Protein AF-A0A7C1J5Y3-F1 (afdb_monomer_lite)

Radius of gyration: 20.14 Å; chains: 1; bounding box: 51×18×61 Å

Sequence (104 aa):
MSIVVLILLAIALLIVLNVFWNLTIALIIPILVWAFTGWLAGRLVQGRGSGIVGDILLGLIGGFVGSIVLGIFGVNLNALPLGGLLTGVVGAAIVIWVSRAIRR

Foldseek 3Di:
DVVVVVVVVVVVVVVVVVVVVVVVCVPPLLLVLLLVLLQVLQCVQVVDRPPSVNSNVLSVQLLVQLCVVCVVVVNPLVVPSNSSNVSSNNSSNVVSVVVVVVVD

pLDDT: mean 74.03, std 10.16, range [49.88, 93.5]

Structure (mmCIF, N/CA/C/O backbone):
data_AF-A0A7C1J5Y3-F1
#
_entry.id   AF-A0A7C1J5Y3-F1
#
loop_
_atom_site.group_PDB
_atom_site.id
_atom_site.type_symbol
_atom_site.label_atom_id
_atom_site.label_alt_id
_atom_site.label_comp_id
_atom_site.label_asym_id
_atom_site.label_entity_id
_atom_site.label_seq_id
_atom_site.pdbx_PDB_ins_code
_atom_site.Cartn_x
_atom_site.Cartn_y
_atom_site.Cartn_z
_atom_site.occupancy
_atom_site.B_iso_or_equiv
_atom_site.auth_seq_id
_atom_site.auth_comp_id
_atom_site.auth_asym_id
_atom_site.auth_atom_id
_atom_site.pdbx_PDB_model_num
ATOM 1 N N . MET A 1 1 ? 28.431 -1.695 -42.487 1.00 68.50 1 MET A N 1
ATOM 2 C CA . MET A 1 1 ? 27.519 -2.662 -41.828 1.00 68.50 1 MET A CA 1
ATOM 3 C C . MET A 1 1 ? 27.766 -2.740 -40.321 1.00 68.50 1 MET A C 1
ATOM 5 O O . MET A 1 1 ? 26.802 -2.747 -39.574 1.00 68.50 1 MET A O 1
ATOM 9 N N . SER A 1 2 ? 29.017 -2.686 -39.853 1.00 87.25 2 SER A N 1
ATOM 10 C CA . SER A 1 2 ? 29.357 -2.835 -38.426 1.00 87.25 2 SER A CA 1
ATOM 11 C C . SER A 1 2 ? 28.879 -1.692 -37.513 1.00 87.25 2 SER A C 1
ATOM 13 O O . SER A 1 2 ? 28.423 -1.952 -36.406 1.00 87.25 2 SER A O 1
ATOM 15 N N . ILE A 1 3 ? 28.918 -0.434 -37.973 1.00 91.19 3 ILE A N 1
ATOM 16 C CA . ILE A 1 3 ? 28.531 0.738 -37.156 1.00 91.19 3 ILE A CA 1
ATOM 17 C C . ILE A 1 3 ? 27.033 0.741 -36.819 1.00 91.19 3 ILE A C 1
ATOM 19 O O . ILE A 1 3 ? 26.660 0.978 -35.676 1.00 91.19 3 ILE A O 1
ATOM 23 N N . VAL A 1 4 ? 26.171 0.424 -37.789 1.00 91.94 4 VAL A N 1
ATOM 24 C CA . VAL A 1 4 ? 24.712 0.371 -37.576 1.00 91.94 4 VAL A CA 1
ATOM 25 C C . VAL A 1 4 ? 24.344 -0.744 -36.592 1.00 91.94 4 VAL A C 1
ATOM 27 O O . VAL A 1 4 ? 23.517 -0.534 -35.710 1.00 91.94 4 VAL A O 1
ATOM 30 N N . VAL A 1 5 ? 25.005 -1.904 -36.692 1.00 91.38 5 VAL A N 1
ATOM 31 C CA . VAL A 1 5 ? 24.808 -3.026 -35.758 1.00 91.38 5 VAL A CA 1
ATOM 32 C C . VAL A 1 5 ? 25.243 -2.646 -34.342 1.00 91.38 5 VAL A C 1
ATOM 34 O O . VAL A 1 5 ? 24.514 -2.928 -33.398 1.00 91.38 5 VAL A O 1
ATOM 37 N N . LEU A 1 6 ? 26.377 -1.954 -34.188 1.00 88.19 6 LEU A N 1
ATOM 38 C CA . LEU A 1 6 ? 26.849 -1.466 -32.887 1.00 88.19 6 LEU A CA 1
ATOM 39 C C . LEU A 1 6 ? 25.878 -0.467 -32.246 1.00 88.19 6 LEU A C 1
ATOM 41 O O . LEU A 1 6 ? 25.607 -0.568 -31.052 1.00 88.19 6 LEU A O 1
ATOM 45 N N . ILE A 1 7 ? 25.322 0.462 -33.030 1.00 91.94 7 ILE A N 1
ATOM 46 C CA . ILE A 1 7 ? 24.341 1.441 -32.538 1.00 91.94 7 ILE A CA 1
ATOM 47 C C . ILE A 1 7 ? 23.053 0.739 -32.093 1.00 91.94 7 ILE A C 1
ATOM 49 O O . ILE A 1 7 ? 22.543 1.027 -31.013 1.00 91.94 7 ILE A O 1
ATOM 53 N N . LEU A 1 8 ? 22.550 -0.217 -32.880 1.00 89.31 8 LEU A N 1
ATOM 54 C CA . LEU A 1 8 ? 21.370 -1.005 -32.510 1.00 89.31 8 LEU A CA 1
ATOM 55 C C . LEU A 1 8 ? 21.598 -1.810 -31.225 1.00 89.31 8 LEU A C 1
ATOM 57 O O . LEU A 1 8 ? 20.726 -1.829 -30.358 1.00 89.31 8 LEU A O 1
ATOM 61 N N . LEU A 1 9 ? 22.779 -2.416 -31.069 1.00 90.88 9 LEU A N 1
ATOM 62 C CA . LEU A 1 9 ? 23.159 -3.137 -29.851 1.00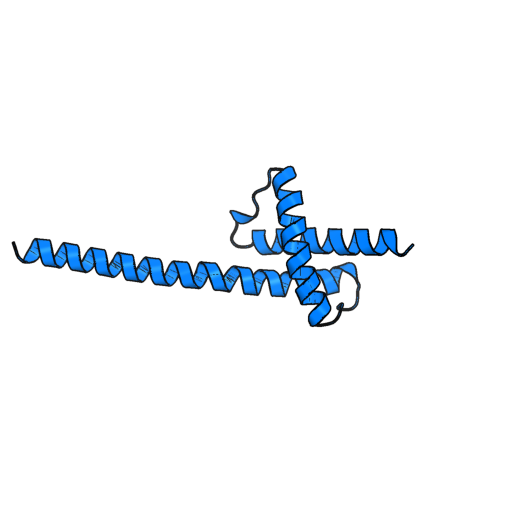 90.88 9 LEU A CA 1
ATOM 63 C C . LEU A 1 9 ? 23.223 -2.207 -28.633 1.00 90.88 9 LEU A C 1
ATOM 65 O O . LEU A 1 9 ? 22.715 -2.558 -27.570 1.00 90.88 9 LEU A O 1
ATOM 69 N N . ALA A 1 10 ? 23.793 -1.009 -28.789 1.00 93.06 10 ALA A N 1
ATOM 70 C CA . ALA A 1 10 ? 23.879 -0.015 -27.721 1.00 93.06 10 ALA A CA 1
ATOM 71 C C . ALA A 1 10 ? 22.494 0.503 -27.291 1.00 93.06 10 ALA A C 1
ATOM 73 O O . ALA A 1 10 ? 22.227 0.620 -26.095 1.00 93.06 10 ALA A O 1
ATOM 74 N N . ILE A 1 11 ? 21.593 0.763 -28.245 1.00 93.50 11 ILE A N 1
ATOM 75 C CA . ILE A 1 11 ? 20.212 1.183 -27.958 1.00 93.50 11 ILE A CA 1
ATOM 76 C C . ILE A 1 11 ? 19.446 0.059 -27.254 1.00 93.50 11 ILE A C 1
ATOM 78 O O . ILE A 1 11 ? 18.803 0.308 -26.236 1.00 93.50 11 ILE A O 1
ATOM 82 N N . ALA A 1 12 ? 19.545 -1.179 -27.748 1.00 91.50 12 ALA A N 1
ATOM 83 C CA . ALA A 1 12 ? 18.909 -2.331 -27.114 1.00 91.50 12 ALA A CA 1
ATOM 84 C C . ALA A 1 12 ? 19.395 -2.514 -25.667 1.00 91.50 12 ALA A C 1
ATOM 86 O O . ALA A 1 12 ? 18.581 -2.698 -24.763 1.00 91.50 12 ALA A O 1
ATOM 87 N N . LEU A 1 13 ? 20.703 -2.378 -25.428 1.00 93.38 13 LEU A N 1
ATOM 88 C CA . LEU A 1 13 ? 21.292 -2.458 -24.092 1.00 93.38 13 LEU A CA 1
ATOM 89 C C . LEU A 1 13 ? 20.778 -1.344 -23.163 1.00 93.38 13 LEU A C 1
ATOM 91 O O . LEU A 1 13 ? 20.433 -1.619 -22.013 1.00 93.38 13 LEU A O 1
ATOM 95 N N . LEU A 1 14 ? 20.680 -0.103 -23.655 1.00 90.62 14 LEU A N 1
ATOM 96 C CA . LEU A 1 14 ? 20.134 1.022 -22.887 1.00 90.62 14 LEU A CA 1
ATOM 97 C C . LEU A 1 14 ? 18.657 0.826 -22.526 1.00 90.62 14 LEU A C 1
ATOM 99 O O . LEU A 1 14 ? 18.265 1.131 -21.400 1.00 90.62 14 LEU A O 1
ATOM 103 N N . ILE A 1 15 ? 17.846 0.295 -23.446 1.00 91.44 15 ILE A N 1
ATOM 104 C CA . ILE A 1 15 ? 16.433 -0.007 -23.181 1.00 91.44 15 ILE A CA 1
ATOM 105 C C . ILE A 1 15 ? 16.322 -1.072 -22.087 1.00 91.44 15 ILE A C 1
ATOM 107 O O . ILE A 1 15 ? 15.567 -0.886 -21.135 1.00 91.44 15 ILE A O 1
ATOM 111 N N . VAL A 1 16 ? 17.103 -2.154 -22.177 1.00 92.44 16 VAL A N 1
ATOM 112 C CA . VAL A 1 16 ? 17.105 -3.230 -21.170 1.00 92.44 16 VAL A CA 1
ATOM 113 C C . VAL A 1 16 ? 17.477 -2.691 -19.789 1.00 92.44 16 VAL A C 1
ATOM 115 O O . VAL A 1 16 ? 16.783 -2.977 -18.813 1.00 92.44 16 VAL A O 1
ATOM 118 N N . LEU A 1 17 ? 18.520 -1.860 -19.710 1.00 90.19 17 LEU A N 1
ATOM 119 C CA . LEU A 1 17 ? 18.907 -1.187 -18.470 1.00 90.19 17 LEU A CA 1
ATOM 120 C C . LEU A 1 17 ? 17.762 -0.331 -17.916 1.00 90.19 17 LEU A C 1
ATOM 122 O O . LEU A 1 17 ? 17.423 -0.451 -16.742 1.00 90.19 17 LEU A O 1
ATOM 126 N N . ASN A 1 18 ? 17.129 0.499 -18.746 1.00 92.38 18 ASN A N 1
ATOM 127 C CA . ASN A 1 18 ? 16.036 1.371 -18.314 1.00 92.38 18 ASN A CA 1
ATOM 128 C C . ASN A 1 18 ? 14.818 0.584 -17.794 1.00 92.38 18 ASN A C 1
ATOM 130 O O . ASN A 1 18 ? 14.273 0.911 -16.738 1.00 92.38 18 ASN A O 1
ATOM 134 N N . VAL A 1 19 ? 14.422 -0.480 -18.497 1.00 91.31 19 VAL A N 1
ATOM 135 C CA . VAL A 1 19 ? 13.306 -1.348 -18.091 1.00 91.31 19 VAL A CA 1
ATOM 136 C C . VAL A 1 19 ? 13.596 -1.996 -16.739 1.00 91.31 19 VAL A C 1
ATOM 138 O O . VAL A 1 19 ? 12.733 -1.995 -15.863 1.00 91.31 19 VAL A O 1
ATOM 141 N N . PHE A 1 20 ? 14.819 -2.482 -16.529 1.00 89.44 20 PHE A N 1
ATOM 142 C CA . PHE A 1 20 ? 15.222 -3.098 -15.268 1.00 89.44 20 PHE A CA 1
ATOM 143 C C . PHE A 1 20 ? 15.098 -2.137 -14.071 1.00 89.44 20 PHE A C 1
ATOM 145 O O . PHE A 1 20 ? 14.523 -2.493 -13.036 1.00 89.44 20 PHE A O 1
ATOM 152 N N . TRP A 1 21 ? 15.567 -0.893 -14.223 1.00 82.56 21 TRP A N 1
ATOM 153 C CA . TRP A 1 21 ? 15.426 0.137 -13.188 1.00 82.56 21 TRP A CA 1
ATOM 154 C C . TRP A 1 21 ? 13.955 0.441 -12.875 1.00 82.56 21 TRP A C 1
ATOM 156 O O . TRP A 1 21 ? 13.568 0.460 -11.705 1.00 82.56 21 TRP A O 1
ATOM 166 N N . ASN A 1 22 ? 13.117 0.606 -13.902 1.00 80.00 22 ASN A N 1
ATOM 167 C CA . ASN A 1 22 ? 11.695 0.909 -13.721 1.00 80.00 22 ASN A CA 1
ATOM 168 C C . ASN A 1 22 ? 10.928 -0.216 -13.019 1.00 80.00 22 ASN A C 1
ATOM 170 O O . ASN A 1 22 ? 10.132 0.061 -12.123 1.00 80.00 22 ASN A O 1
ATOM 174 N N . LEU A 1 23 ? 11.188 -1.478 -13.370 1.00 79.06 23 LEU A N 1
ATOM 175 C CA . LEU A 1 23 ? 10.541 -2.629 -12.729 1.00 79.06 23 LEU A CA 1
ATOM 176 C C . LEU A 1 23 ? 10.860 -2.702 -11.232 1.00 79.06 23 LEU A C 1
ATOM 178 O O . LEU A 1 23 ? 9.980 -2.970 -10.416 1.00 79.06 23 LEU A O 1
ATOM 182 N N . THR A 1 24 ? 12.107 -2.410 -10.865 1.00 81.00 24 THR A N 1
ATOM 183 C CA . THR A 1 24 ? 12.555 -2.439 -9.467 1.00 81.00 24 THR A CA 1
ATOM 184 C C . THR A 1 24 ? 11.828 -1.379 -8.632 1.00 81.00 24 THR A C 1
ATOM 186 O O . THR A 1 24 ? 11.304 -1.666 -7.554 1.00 81.00 24 THR A O 1
ATOM 189 N N . ILE A 1 25 ? 11.732 -0.157 -9.157 1.00 79.12 25 ILE A N 1
ATOM 190 C CA . ILE A 1 25 ? 11.057 0.966 -8.494 1.00 79.12 25 ILE A CA 1
ATOM 191 C C . ILE A 1 25 ? 9.542 0.715 -8.404 1.00 79.12 25 ILE A C 1
ATOM 193 O O . ILE A 1 25 ? 8.934 0.976 -7.363 1.00 79.12 25 ILE A O 1
ATOM 197 N N . ALA A 1 26 ? 8.947 0.150 -9.459 1.00 75.94 26 ALA A N 1
ATOM 198 C CA . ALA A 1 26 ? 7.518 -0.141 -9.536 1.00 75.94 26 ALA A CA 1
ATOM 199 C C . ALA A 1 26 ? 7.043 -1.190 -8.518 1.00 75.94 26 ALA A C 1
ATOM 201 O O . ALA A 1 26 ? 5.873 -1.176 -8.151 1.00 75.94 26 ALA A O 1
ATOM 202 N N . LEU A 1 27 ? 7.920 -2.078 -8.040 1.00 73.44 27 LEU A N 1
ATOM 203 C CA . LEU A 1 27 ? 7.572 -3.084 -7.031 1.00 73.44 27 LEU A CA 1
ATOM 204 C C . LEU A 1 27 ? 7.850 -2.604 -5.599 1.00 73.44 27 LEU A C 1
ATOM 206 O O . LEU A 1 27 ? 7.030 -2.818 -4.708 1.00 73.44 27 LEU A O 1
ATOM 210 N N . ILE A 1 28 ? 8.983 -1.935 -5.364 1.00 76.44 28 ILE A N 1
ATOM 211 C CA . 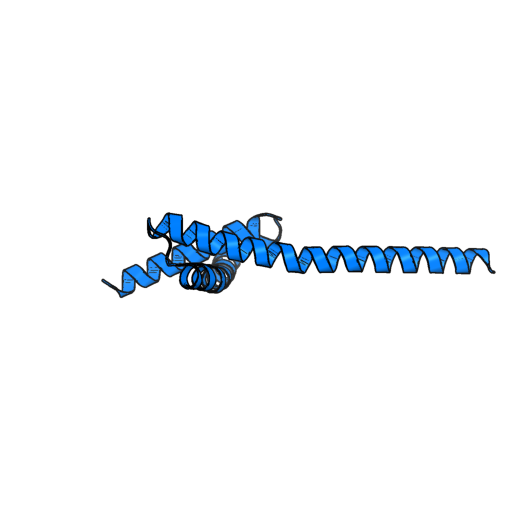ILE A 1 28 ? 9.425 -1.572 -4.006 1.00 76.44 28 ILE A CA 1
ATOM 212 C C . ILE A 1 28 ? 8.601 -0.421 -3.420 1.00 76.44 28 ILE A C 1
ATOM 214 O O . ILE A 1 28 ? 8.181 -0.489 -2.262 1.00 76.44 28 ILE A O 1
ATOM 218 N N . ILE A 1 29 ? 8.358 0.636 -4.204 1.00 72.88 29 ILE A N 1
ATOM 219 C CA . ILE A 1 29 ? 7.645 1.828 -3.726 1.00 72.88 29 ILE A CA 1
ATOM 220 C C . ILE A 1 29 ? 6.237 1.496 -3.216 1.00 72.88 29 ILE A C 1
ATOM 222 O O . ILE A 1 29 ? 5.946 1.868 -2.079 1.00 72.88 29 ILE A O 1
ATOM 226 N N . PRO A 1 30 ? 5.361 0.797 -3.966 1.00 67.31 30 PRO A N 1
ATOM 227 C CA . PRO A 1 30 ? 4.021 0.506 -3.473 1.00 67.31 30 PRO A CA 1
ATOM 228 C C . PRO A 1 30 ? 4.049 -0.360 -2.215 1.00 67.31 30 PRO A C 1
ATOM 230 O O . PRO A 1 30 ? 3.312 -0.070 -1.287 1.00 67.31 30 PRO A O 1
ATOM 233 N N . ILE A 1 31 ? 4.938 -1.347 -2.095 1.00 68.75 31 ILE A N 1
ATOM 234 C CA . ILE A 1 31 ? 5.007 -2.178 -0.881 1.00 68.75 31 ILE A CA 1
ATOM 235 C C . ILE A 1 31 ? 5.358 -1.335 0.355 1.00 68.75 31 ILE A C 1
ATOM 237 O O . ILE A 1 31 ? 4.699 -1.453 1.391 1.00 68.75 31 ILE A O 1
ATOM 241 N N . LEU A 1 32 ? 6.350 -0.444 0.242 1.00 72.44 32 LEU A N 1
ATOM 242 C CA . LEU A 1 32 ? 6.721 0.471 1.327 1.00 72.44 32 LEU A CA 1
ATOM 243 C C . LEU A 1 32 ? 5.592 1.447 1.658 1.00 72.44 32 LEU A C 1
ATOM 245 O O . LEU A 1 32 ? 5.287 1.674 2.827 1.00 72.44 32 LEU A O 1
ATOM 249 N N . VAL A 1 33 ? 4.945 1.988 0.629 1.00 69.88 33 VAL A N 1
ATOM 250 C CA . VAL A 1 33 ? 3.792 2.879 0.748 1.00 69.88 33 VAL A CA 1
ATOM 251 C C . VAL A 1 33 ? 2.654 2.183 1.491 1.00 69.88 33 VAL A C 1
ATOM 253 O O . VAL A 1 33 ? 2.174 2.709 2.490 1.00 69.88 33 VAL A O 1
ATOM 256 N N . TRP A 1 34 ? 2.273 0.973 1.088 1.00 63.66 34 TRP A N 1
ATOM 257 C CA . TRP A 1 34 ? 1.167 0.219 1.678 1.00 63.66 34 TRP A CA 1
ATOM 258 C C . TRP A 1 34 ? 1.458 -0.142 3.141 1.00 63.66 34 TRP A C 1
ATOM 260 O O . TRP A 1 34 ? 0.601 0.053 4.006 1.00 63.66 34 TRP A O 1
ATOM 270 N N . ALA A 1 35 ? 2.691 -0.550 3.454 1.00 67.50 35 ALA A N 1
ATOM 271 C CA . ALA A 1 35 ? 3.120 -0.786 4.832 1.00 67.50 35 ALA A CA 1
ATOM 272 C C . ALA A 1 35 ? 3.041 0.491 5.694 1.00 67.50 35 ALA A C 1
ATOM 274 O O . ALA A 1 35 ? 2.560 0.451 6.828 1.00 67.50 35 ALA A O 1
ATOM 275 N N . PHE A 1 36 ? 3.446 1.641 5.145 1.00 72.06 36 PHE A N 1
ATOM 276 C CA . PHE A 1 36 ? 3.392 2.920 5.852 1.00 72.06 36 PHE A CA 1
ATOM 277 C C . PHE A 1 36 ? 1.952 3.411 6.059 1.00 72.06 36 PHE A C 1
ATOM 279 O O . PHE A 1 36 ? 1.622 3.930 7.126 1.00 72.06 36 PHE A O 1
ATOM 286 N N . THR A 1 37 ? 1.066 3.208 5.075 1.00 67.62 37 THR A N 1
ATOM 287 C CA . THR A 1 37 ? -0.351 3.589 5.192 1.00 67.62 37 THR A CA 1
ATOM 288 C C . THR A 1 37 ? -1.089 2.846 6.292 1.00 67.62 37 THR A C 1
ATOM 290 O O . THR A 1 37 ? -1.863 3.472 7.013 1.00 67.62 37 THR A O 1
ATOM 293 N N . GLY A 1 38 ? -0.847 1.541 6.451 1.00 68.31 38 GLY A N 1
ATOM 294 C CA . GLY A 1 38 ? -1.509 0.723 7.468 1.00 68.31 38 GLY A CA 1
ATOM 295 C C . GLY A 1 38 ? -1.168 1.177 8.887 1.00 68.31 38 GLY A C 1
ATOM 296 O O . GLY A 1 38 ? -2.060 1.363 9.716 1.00 68.31 38 GLY A O 1
ATOM 297 N N . TRP A 1 39 ? 0.110 1.483 9.130 1.00 72.50 39 TRP A N 1
ATOM 298 C CA . TRP A 1 39 ? 0.568 2.066 10.392 1.00 72.50 39 TRP A CA 1
ATOM 299 C C . TRP A 1 39 ? -0.013 3.465 10.641 1.00 72.50 39 TRP A C 1
ATOM 301 O O . TRP A 1 39 ? -0.476 3.768 11.745 1.00 72.50 39 TRP A O 1
ATOM 311 N N . LEU A 1 40 ? -0.039 4.317 9.609 1.00 70.06 40 LEU A N 1
ATOM 312 C CA . LEU A 1 40 ? -0.579 5.672 9.718 1.00 70.06 40 LEU A CA 1
ATOM 313 C C . LEU A 1 40 ? -2.090 5.657 10.006 1.00 70.06 40 LEU A C 1
ATOM 315 O O . LEU A 1 40 ? -2.556 6.387 10.879 1.00 70.06 40 LEU A O 1
ATOM 319 N N . ALA A 1 41 ? -2.848 4.790 9.330 1.00 67.81 41 ALA A N 1
ATOM 320 C CA . ALA A 1 41 ? -4.282 4.615 9.543 1.00 67.81 41 ALA A CA 1
ATOM 321 C C . ALA A 1 41 ? -4.598 4.030 10.928 1.00 67.81 41 ALA A C 1
ATOM 323 O O . ALA A 1 41 ? -5.515 4.508 11.601 1.00 67.81 41 ALA A O 1
ATOM 324 N N . GLY A 1 42 ? -3.810 3.054 11.394 1.00 66.06 42 GLY A N 1
ATOM 325 C CA . GLY A 1 42 ? -3.914 2.514 12.751 1.00 66.06 42 GLY A CA 1
ATOM 326 C C . GLY A 1 42 ? -3.745 3.611 13.805 1.00 66.06 42 GLY A C 1
ATOM 327 O O . GLY A 1 42 ? -4.597 3.768 14.683 1.00 66.06 42 GLY A O 1
ATOM 328 N N . ARG A 1 43 ? -2.709 4.451 13.669 1.00 68.94 43 ARG A N 1
ATOM 329 C CA . ARG A 1 43 ? -2.487 5.598 14.566 1.00 68.94 43 ARG A CA 1
ATOM 330 C C . ARG A 1 43 ? -3.599 6.645 14.495 1.00 68.94 43 ARG A C 1
ATOM 332 O O . ARG A 1 43 ? -4.053 7.094 15.545 1.00 68.94 43 ARG A O 1
ATOM 339 N N . LEU A 1 44 ? -4.042 7.019 13.294 1.00 69.19 44 LEU A N 1
ATOM 340 C CA . LEU A 1 44 ? -5.052 8.064 13.087 1.00 69.19 44 LEU A CA 1
ATOM 341 C C . LEU A 1 44 ? -6.440 7.662 13.596 1.00 69.19 44 LEU A C 1
ATOM 343 O O . LEU A 1 44 ? -7.129 8.480 14.199 1.00 69.19 44 LEU A O 1
ATOM 347 N N . VAL A 1 45 ? -6.866 6.416 13.370 1.00 65.88 45 VAL A N 1
ATOM 348 C CA . VAL A 1 45 ? -8.253 6.013 13.651 1.00 65.88 45 VAL A CA 1
ATOM 349 C C . VAL A 1 45 ? -8.403 5.369 15.026 1.00 65.88 45 VAL A C 1
ATOM 351 O O . VA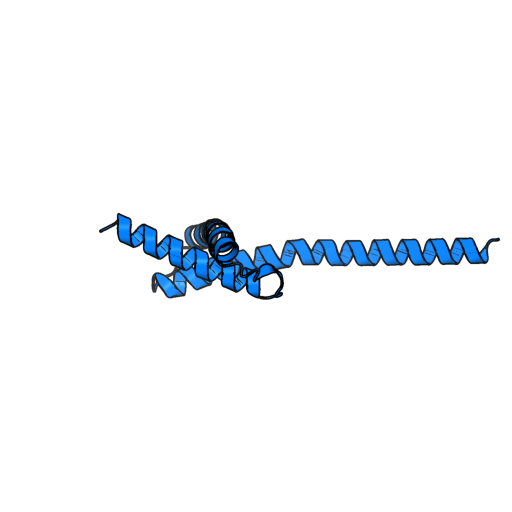L A 1 45 ? -9.424 5.581 15.688 1.00 65.88 45 VAL A O 1
ATOM 354 N N . GLN A 1 46 ? -7.418 4.594 15.494 1.00 62.78 46 GLN A N 1
ATOM 355 C CA . GLN A 1 46 ? -7.495 3.899 16.786 1.00 62.78 46 GLN A CA 1
ATOM 356 C C . GLN A 1 46 ? -6.883 4.681 17.954 1.00 62.78 46 GLN A C 1
ATOM 358 O O . GLN A 1 46 ? -7.148 4.333 19.103 1.00 62.78 46 GLN A O 1
ATOM 363 N N . GLY A 1 47 ? -6.096 5.735 17.703 1.00 58.56 47 GLY A N 1
ATOM 364 C CA . GLY A 1 47 ? -5.397 6.506 18.744 1.00 58.56 47 GLY A CA 1
ATOM 365 C C . GLY A 1 47 ? -4.249 5.743 19.432 1.00 58.56 47 GLY A C 1
ATOM 366 O O . GLY A 1 47 ? -3.392 6.350 20.069 1.00 58.56 47 GLY A O 1
ATOM 367 N N . ARG A 1 48 ? -4.188 4.416 19.262 1.00 58.50 48 ARG A N 1
ATOM 368 C CA . ARG A 1 48 ? -3.077 3.504 19.567 1.00 58.50 48 ARG A CA 1
ATOM 369 C C . ARG A 1 48 ? -2.923 2.550 18.377 1.00 58.50 48 ARG A C 1
ATOM 371 O O . ARG A 1 48 ? -3.930 2.149 17.807 1.00 58.50 48 ARG A O 1
ATOM 378 N N . GLY A 1 49 ? -1.690 2.225 17.979 1.00 59.44 49 GLY A N 1
ATOM 379 C CA . GLY A 1 49 ? -1.447 1.304 16.856 1.00 59.44 49 GLY A CA 1
ATOM 380 C C . GLY A 1 49 ? -2.069 -0.071 17.117 1.00 59.44 49 GLY A C 1
ATOM 381 O O . GLY A 1 49 ? -2.067 -0.527 18.261 1.00 59.44 49 GLY A O 1
ATOM 382 N N . SER A 1 50 ? -2.573 -0.740 16.076 1.00 61.28 50 SER A N 1
ATOM 383 C CA . SER A 1 50 ? -3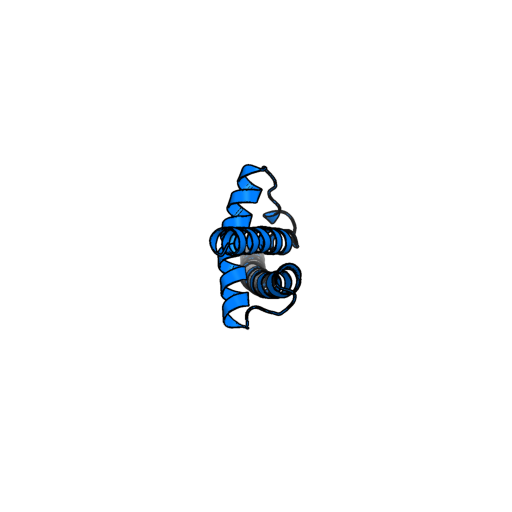.224 -2.059 16.185 1.00 61.28 50 SER A CA 1
ATOM 384 C C . SER A 1 50 ? -2.219 -3.206 16.427 1.00 61.28 50 SER A C 1
ATOM 386 O O . SER A 1 50 ? -2.590 -4.379 16.445 1.00 61.28 50 SER A O 1
ATOM 388 N N . GLY A 1 51 ? -0.938 -2.871 16.630 1.00 68.94 51 GLY A N 1
ATOM 389 C CA . GLY A 1 51 ? 0.200 -3.790 16.634 1.00 68.94 51 GLY A CA 1
ATOM 390 C C . GLY A 1 51 ? 0.760 -3.984 15.221 1.00 68.94 51 GLY A C 1
ATOM 391 O O . GLY A 1 51 ? 0.038 -3.816 14.246 1.00 68.94 51 GLY A O 1
ATOM 392 N N . ILE A 1 52 ? 2.037 -4.375 15.099 1.00 68.12 52 ILE A N 1
ATOM 393 C CA . ILE A 1 52 ? 2.739 -4.507 13.799 1.00 68.12 52 ILE A CA 1
ATOM 394 C C . ILE A 1 52 ? 1.945 -5.381 12.813 1.00 68.12 52 ILE A C 1
ATOM 396 O O . ILE A 1 52 ? 1.781 -5.025 11.651 1.00 68.12 52 ILE A O 1
ATOM 400 N N . VAL A 1 53 ? 1.405 -6.507 13.286 1.00 74.06 53 VAL A N 1
ATOM 401 C CA . VAL A 1 53 ? 0.626 -7.443 12.457 1.00 74.06 53 VAL A CA 1
ATOM 402 C C . VAL A 1 53 ? -0.725 -6.849 12.047 1.00 74.06 53 VAL A C 1
ATOM 404 O O . VAL A 1 53 ? -1.135 -6.986 10.895 1.00 74.06 53 VAL A O 1
ATOM 407 N N . GLY A 1 54 ? -1.406 -6.167 12.971 1.00 72.50 54 GLY A N 1
ATOM 408 C CA . GLY A 1 54 ? -2.689 -5.522 12.701 1.00 72.50 54 GLY A CA 1
ATOM 409 C C . GLY A 1 54 ? -2.552 -4.366 11.715 1.00 72.50 54 GLY A C 1
ATOM 410 O O . GLY A 1 54 ? -3.365 -4.253 10.804 1.00 72.50 54 GLY A O 1
ATOM 411 N N . ASP A 1 55 ? -1.488 -3.572 11.838 1.00 72.38 55 ASP A N 1
ATOM 412 C CA . ASP A 1 55 ? -1.190 -2.450 10.948 1.00 72.38 55 ASP A CA 1
ATOM 413 C C . ASP A 1 55 ? -0.868 -2.937 9.520 1.00 72.38 55 ASP A C 1
ATOM 415 O O . ASP A 1 55 ? -1.347 -2.350 8.551 1.00 72.38 55 ASP A O 1
ATOM 419 N N . ILE A 1 56 ? -0.142 -4.055 9.367 1.00 73.06 56 ILE A N 1
ATOM 420 C CA . ILE A 1 56 ? 0.123 -4.671 8.053 1.00 73.06 56 ILE A CA 1
ATOM 421 C C . ILE A 1 56 ? -1.171 -5.200 7.415 1.00 73.06 56 ILE A C 1
ATOM 423 O O . ILE A 1 56 ? -1.436 -4.923 6.244 1.00 73.06 56 ILE A O 1
ATOM 427 N N . LEU A 1 57 ? -2.002 -5.929 8.171 1.00 75.94 57 LEU A N 1
ATOM 428 C CA . LEU A 1 57 ? -3.282 -6.449 7.670 1.00 75.94 57 LEU A CA 1
ATOM 429 C C . LEU A 1 57 ? -4.253 -5.322 7.301 1.00 75.94 57 LEU A C 1
ATOM 431 O O . LEU A 1 57 ? -4.913 -5.392 6.265 1.00 75.94 57 LEU A O 1
ATOM 435 N N . LEU A 1 58 ? -4.306 -4.263 8.111 1.00 74.31 58 LEU A N 1
ATOM 436 C CA . LEU A 1 58 ? -5.095 -3.066 7.824 1.00 74.31 58 LEU A CA 1
ATOM 437 C C . LEU A 1 58 ? -4.608 -2.338 6.576 1.00 74.31 58 LEU A C 1
ATOM 439 O O . LEU A 1 58 ? -5.441 -1.884 5.799 1.00 74.31 58 LEU A O 1
ATOM 443 N N . GLY A 1 59 ? -3.295 -2.255 6.358 1.00 74.44 59 GLY A N 1
ATOM 444 C CA . GLY A 1 59 ? -2.726 -1.699 5.130 1.00 74.44 59 GLY A CA 1
ATOM 445 C C . GLY A 1 59 ? -3.106 -2.515 3.893 1.00 74.44 59 GLY A C 1
ATOM 446 O O . GLY A 1 59 ? -3.523 -1.947 2.887 1.00 74.44 59 GLY A O 1
ATOM 447 N N . LEU A 1 60 ? -3.043 -3.848 3.977 1.00 75.88 60 LEU A N 1
ATOM 448 C CA . LEU A 1 60 ? -3.364 -4.740 2.859 1.00 75.88 60 LEU A CA 1
ATOM 449 C C . LEU A 1 60 ? -4.860 -4.702 2.498 1.00 75.88 60 LEU A C 1
ATOM 451 O O . LEU A 1 60 ? -5.228 -4.474 1.345 1.00 75.88 60 LEU A O 1
ATOM 455 N N . ILE A 1 61 ? -5.728 -4.891 3.498 1.00 78.00 61 ILE A N 1
ATOM 456 C CA . ILE A 1 61 ? -7.188 -4.896 3.325 1.00 78.00 61 ILE A CA 1
ATOM 457 C C . ILE A 1 61 ? -7.674 -3.484 2.989 1.00 78.00 61 ILE A C 1
ATOM 459 O O . ILE A 1 61 ? -8.506 -3.305 2.103 1.00 78.00 61 ILE A O 1
ATOM 463 N N . GLY A 1 62 ? -7.124 -2.470 3.656 1.00 74.56 62 GLY A N 1
ATOM 464 C CA . GLY A 1 62 ? -7.419 -1.066 3.404 1.00 74.56 62 GLY A CA 1
ATOM 465 C C . GLY A 1 62 ? -7.019 -0.623 2.001 1.00 74.56 62 GLY A C 1
ATOM 466 O O . GLY A 1 62 ? -7.809 0.039 1.345 1.00 74.56 62 GLY A O 1
ATOM 467 N N . GLY A 1 63 ? -5.860 -1.043 1.488 1.00 73.75 63 GLY A N 1
ATOM 468 C CA . GLY A 1 63 ? -5.462 -0.793 0.099 1.00 73.75 63 GLY A CA 1
ATOM 469 C C . GLY A 1 63 ? -6.446 -1.388 -0.909 1.00 73.75 63 GLY A C 1
ATOM 470 O O . GLY A 1 63 ? -6.868 -0.702 -1.841 1.00 73.75 63 GLY A O 1
ATOM 471 N N . PHE A 1 64 ? -6.887 -2.628 -0.681 1.00 77.62 64 PHE A N 1
ATOM 472 C CA . PHE A 1 64 ? -7.863 -3.297 -1.544 1.00 77.62 64 PHE A CA 1
ATOM 473 C C . PHE A 1 64 ? -9.236 -2.607 -1.515 1.00 77.62 64 PHE A C 1
ATOM 475 O O . PHE A 1 64 ? -9.787 -2.260 -2.561 1.00 77.62 64 PHE A O 1
ATOM 482 N N . VAL A 1 65 ? -9.766 -2.334 -0.319 1.00 78.12 65 VAL A N 1
ATOM 483 C CA . VAL A 1 65 ? -11.059 -1.654 -0.140 1.00 78.12 65 VAL A CA 1
ATOM 484 C C . VAL A 1 65 ? -10.999 -0.219 -0.665 1.00 78.12 65 VAL A C 1
ATOM 486 O O . VAL A 1 65 ? -11.897 0.213 -1.381 1.00 78.12 65 VAL A O 1
ATOM 489 N N . GLY A 1 66 ? -9.923 0.509 -0.369 1.00 75.38 66 GLY A N 1
ATOM 490 C CA . GLY A 1 66 ? -9.697 1.873 -0.836 1.00 75.38 66 GLY A CA 1
ATOM 491 C C . GLY A 1 66 ? -9.625 1.957 -2.355 1.00 75.38 66 GLY A C 1
ATOM 492 O O . GLY A 1 66 ? -10.238 2.848 -2.934 1.00 75.38 66 GLY A O 1
ATOM 493 N N . SER A 1 67 ? -8.957 1.000 -3.010 1.00 73.00 67 SER A N 1
ATOM 494 C CA . SER A 1 67 ? -8.881 0.941 -4.474 1.00 73.00 67 SER A CA 1
ATOM 495 C C . SER A 1 67 ? -10.251 0.720 -5.114 1.00 73.00 67 SER A C 1
ATOM 497 O O . SER A 1 67 ? -10.544 1.330 -6.139 1.00 73.00 67 SER A O 1
ATOM 499 N N . ILE A 1 68 ? -11.098 -0.129 -4.523 1.00 76.50 68 ILE A N 1
ATOM 500 C CA . ILE A 1 68 ? -12.459 -0.369 -5.021 1.00 76.50 68 ILE A CA 1
ATOM 501 C C . ILE A 1 68 ? -13.321 0.882 -4.818 1.00 76.50 68 ILE A C 1
ATOM 503 O O . ILE A 1 68 ? -13.977 1.336 -5.752 1.00 76.50 68 ILE A O 1
ATOM 507 N N . VAL A 1 69 ? -13.287 1.478 -3.623 1.00 75.44 69 VAL A N 1
ATOM 508 C CA . VAL A 1 69 ? -14.090 2.666 -3.290 1.00 75.44 69 VAL A CA 1
ATOM 509 C C . VAL A 1 69 ? -13.693 3.866 -4.153 1.00 75.44 69 VAL A C 1
ATOM 511 O O . VAL A 1 69 ? -14.557 4.523 -4.727 1.00 75.44 69 VAL A O 1
ATOM 514 N N . LEU A 1 70 ? -12.396 4.138 -4.300 1.00 72.81 70 LEU A N 1
ATOM 515 C CA . LEU A 1 70 ? -11.911 5.247 -5.126 1.00 72.81 70 LEU A CA 1
ATOM 516 C C . LEU A 1 70 ? -12.109 4.993 -6.624 1.00 72.81 70 LEU A C 1
ATOM 518 O O . LEU A 1 70 ? -12.390 5.937 -7.363 1.00 72.81 70 LEU A O 1
ATOM 522 N N . GLY A 1 71 ? -12.065 3.727 -7.051 1.00 72.31 71 GLY A N 1
ATOM 523 C CA . GLY A 1 71 ? -12.443 3.319 -8.403 1.00 72.31 71 GLY A CA 1
ATOM 524 C C . GLY A 1 71 ? -13.907 3.632 -8.731 1.00 72.31 71 GLY A C 1
ATOM 525 O O . GLY A 1 71 ? -14.191 4.122 -9.820 1.00 72.31 71 GLY A O 1
ATOM 526 N N . ILE A 1 72 ? -14.829 3.442 -7.777 1.00 72.06 72 ILE A N 1
ATOM 527 C CA . ILE A 1 72 ? -16.257 3.784 -7.941 1.00 72.06 72 ILE A CA 1
ATOM 528 C C . ILE A 1 72 ? -16.465 5.303 -8.031 1.00 72.06 72 ILE A C 1
ATOM 530 O O . ILE A 1 72 ? -17.309 5.767 -8.793 1.00 72.06 72 ILE A O 1
ATOM 534 N N . PHE A 1 73 ? -15.669 6.091 -7.304 1.00 69.62 73 PHE A N 1
ATOM 535 C CA . PHE A 1 73 ? -15.693 7.556 -7.387 1.00 69.62 73 PHE A CA 1
ATOM 536 C C . PHE A 1 73 ? -15.009 8.119 -8.648 1.00 69.62 73 PHE A C 1
ATOM 538 O O . PHE A 1 73 ? -14.978 9.334 -8.833 1.00 69.62 73 PHE A O 1
ATOM 545 N N . GLY A 1 74 ? -14.456 7.265 -9.518 1.00 66.31 74 GLY A N 1
ATOM 546 C CA . GLY A 1 74 ? -13.744 7.684 -10.728 1.00 66.31 74 GLY A CA 1
ATOM 547 C C . GLY A 1 74 ? -12.409 8.382 -10.450 1.00 66.31 74 GLY A C 1
ATOM 548 O O . GLY A 1 74 ? -11.822 8.974 -11.356 1.00 66.31 74 GLY A O 1
ATOM 549 N N . VAL A 1 75 ? -11.907 8.324 -9.211 1.00 62.97 75 VAL A N 1
ATOM 550 C CA . VAL A 1 75 ? -10.661 8.981 -8.812 1.00 62.97 75 VAL A CA 1
ATOM 551 C C . VAL A 1 75 ? -9.527 7.964 -8.865 1.00 62.97 75 VAL A C 1
ATOM 553 O O . VAL A 1 75 ? -9.263 7.232 -7.912 1.00 62.97 75 VAL A O 1
ATOM 556 N N . ASN A 1 76 ? -8.805 7.945 -9.984 1.00 58.62 76 ASN A N 1
ATOM 557 C CA . ASN A 1 76 ? -7.579 7.161 -10.121 1.00 58.62 76 ASN A CA 1
ATOM 558 C C . ASN A 1 76 ? -6.407 7.863 -9.426 1.00 58.62 76 ASN A C 1
ATOM 560 O O . ASN A 1 76 ? -5.521 8.430 -10.064 1.00 58.62 76 ASN A O 1
ATOM 564 N N . LEU A 1 77 ? -6.372 7.787 -8.095 1.00 57.50 77 LEU A N 1
ATOM 565 C CA . LEU A 1 77 ? -5.232 8.267 -7.310 1.00 57.50 77 LEU A CA 1
ATOM 566 C C . LEU A 1 77 ? -3.945 7.480 -7.625 1.00 57.50 77 LEU A C 1
ATOM 568 O O . LEU A 1 77 ? -2.857 8.008 -7.436 1.00 57.50 77 LEU A O 1
ATOM 572 N N . ASN A 1 78 ? -4.035 6.281 -8.211 1.00 55.62 78 ASN A N 1
ATOM 573 C CA . ASN A 1 78 ? -2.870 5.532 -8.703 1.00 55.62 78 ASN A CA 1
ATOM 574 C C . ASN A 1 78 ? -2.044 6.278 -9.772 1.00 55.62 78 ASN A C 1
ATOM 576 O O . ASN A 1 78 ? -0.892 5.919 -9.990 1.00 55.62 78 ASN A O 1
ATOM 580 N N . ALA A 1 79 ? -2.595 7.312 -10.422 1.00 54.38 79 ALA A N 1
ATOM 581 C CA . ALA A 1 79 ? -1.841 8.157 -11.351 1.00 54.38 79 ALA A CA 1
ATOM 582 C C . ALA A 1 79 ? -0.862 9.115 -10.642 1.00 54.38 79 ALA A C 1
ATOM 584 O O . ALA A 1 79 ? 0.076 9.605 -11.270 1.00 54.38 79 ALA A O 1
ATOM 585 N N . LEU A 1 80 ? -1.055 9.385 -9.343 1.00 58.66 80 LEU A N 1
ATOM 586 C CA . LEU A 1 80 ? -0.121 10.178 -8.548 1.00 58.66 80 LEU A CA 1
ATOM 587 C C . LEU A 1 80 ? 0.864 9.261 -7.804 1.00 58.66 80 LEU A C 1
ATOM 589 O O . LEU A 1 80 ? 0.425 8.302 -7.167 1.00 58.66 80 LEU A O 1
ATOM 593 N N . PRO A 1 81 ? 2.167 9.606 -7.741 1.00 55.41 81 PRO A N 1
ATOM 594 C CA . PRO A 1 81 ? 3.171 8.843 -6.986 1.00 55.41 81 PRO A CA 1
ATOM 595 C C . PRO A 1 81 ? 2.806 8.620 -5.508 1.00 55.41 81 PRO A C 1
ATOM 597 O O . PRO A 1 81 ? 3.219 7.642 -4.893 1.00 55.41 81 P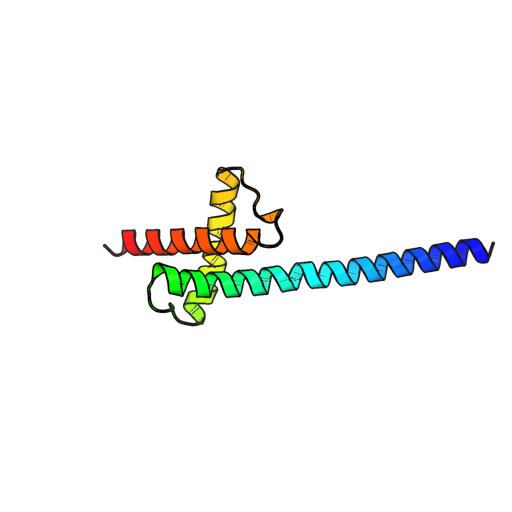RO A O 1
ATOM 600 N N . LEU A 1 82 ? 2.012 9.531 -4.937 1.00 60.19 82 LEU A N 1
ATOM 601 C CA . LEU A 1 82 ? 1.540 9.505 -3.549 1.00 60.19 82 LEU A CA 1
ATOM 602 C C . LEU A 1 82 ? 0.097 8.998 -3.410 1.00 60.19 82 LEU A C 1
ATOM 604 O O . LEU A 1 82 ? -0.394 8.828 -2.296 1.00 60.19 82 LEU A O 1
ATOM 608 N N . GLY A 1 83 ? -0.624 8.772 -4.505 1.00 64.00 83 GLY A N 1
ATOM 609 C CA . GLY A 1 83 ? -2.042 8.448 -4.411 1.00 64.00 83 GLY A CA 1
ATOM 610 C C . GLY A 1 83 ? -2.310 7.010 -3.974 1.00 64.00 83 GLY A C 1
ATOM 611 O O . GLY A 1 83 ? -3.344 6.759 -3.361 1.00 64.00 83 GLY A O 1
ATOM 612 N N . GLY A 1 84 ? -1.345 6.098 -4.137 1.00 64.69 84 GLY A N 1
ATOM 613 C CA . GLY A 1 84 ? -1.373 4.790 -3.475 1.00 64.69 84 GLY A CA 1
ATOM 614 C C . GLY A 1 84 ? -1.382 4.905 -1.943 1.00 64.69 84 GLY A C 1
ATOM 615 O O . GLY A 1 84 ? -2.114 4.167 -1.284 1.00 64.69 84 GLY A O 1
ATOM 616 N N . LEU A 1 85 ? -0.660 5.889 -1.375 1.00 67.19 85 LEU A N 1
ATOM 617 C CA . LEU A 1 85 ? -0.694 6.157 0.070 1.00 67.19 85 LEU A CA 1
ATOM 618 C C . LEU A 1 85 ? -2.086 6.637 0.497 1.00 67.19 85 LEU A C 1
ATOM 620 O O . LEU A 1 85 ? -2.672 6.144 1.454 1.00 67.19 85 LEU A O 1
ATOM 624 N N . LEU A 1 86 ? -2.638 7.612 -0.220 1.00 68.50 86 LEU A N 1
ATOM 625 C CA . LEU A 1 86 ? -3.948 8.171 0.117 1.00 68.50 86 LEU A CA 1
ATOM 626 C C . LEU A 1 86 ? -5.055 7.120 -0.004 1.00 68.50 86 LEU A C 1
ATOM 628 O O . LEU A 1 86 ? -5.890 7.005 0.887 1.00 68.50 86 LEU A O 1
ATOM 632 N N . THR A 1 87 ? -5.009 6.304 -1.056 1.00 71.56 87 THR A N 1
ATOM 633 C CA . THR A 1 87 ? -5.948 5.199 -1.286 1.00 71.56 87 THR A CA 1
ATOM 634 C C . THR A 1 87 ? -5.906 4.189 -0.141 1.00 71.56 87 THR A C 1
ATOM 636 O O . THR A 1 87 ? -6.954 3.840 0.406 1.00 71.56 87 THR A O 1
ATOM 639 N N . GLY A 1 88 ? -4.703 3.774 0.274 1.00 70.00 88 GLY A N 1
ATOM 640 C CA . GLY A 1 88 ? -4.509 2.858 1.398 1.00 70.00 88 GLY A CA 1
ATOM 641 C C . GLY A 1 88 ? -4.985 3.433 2.731 1.00 70.00 88 GLY A C 1
ATOM 642 O O . GLY A 1 88 ? -5.689 2.750 3.472 1.00 70.00 88 GLY A O 1
ATOM 643 N N . VAL A 1 89 ? -4.680 4.705 3.020 1.00 72.94 89 VAL A N 1
ATOM 644 C CA . VAL A 1 89 ? -5.117 5.374 4.260 1.00 72.94 89 VAL A CA 1
ATOM 645 C C . VAL A 1 89 ? -6.638 5.521 4.306 1.00 72.94 89 VAL A C 1
ATOM 647 O O . VAL A 1 89 ? -7.246 5.214 5.330 1.00 72.94 89 VAL A O 1
ATOM 650 N N . VAL A 1 90 ? -7.265 5.951 3.207 1.00 76.19 90 VAL A N 1
ATOM 651 C CA . VAL A 1 90 ? -8.725 6.118 3.126 1.00 76.19 90 VAL A CA 1
ATOM 652 C C . VAL A 1 90 ? -9.429 4.771 3.271 1.00 76.19 90 VAL A C 1
ATOM 654 O O . VAL A 1 90 ? -10.348 4.643 4.078 1.00 76.19 90 VAL A O 1
ATOM 657 N N . GLY A 1 91 ? -8.982 3.740 2.554 1.00 76.69 91 GLY A N 1
ATOM 658 C CA . GLY A 1 91 ? -9.589 2.418 2.656 1.00 76.69 91 GLY A CA 1
ATOM 659 C C . GLY A 1 91 ? -9.384 1.765 4.024 1.00 76.69 91 GLY A C 1
ATOM 660 O O . GLY A 1 91 ? -10.325 1.193 4.573 1.00 76.69 91 GLY A O 1
ATOM 661 N N . ALA A 1 92 ? -8.207 1.915 4.640 1.00 72.81 92 ALA A N 1
ATOM 662 C CA . ALA A 1 92 ? -7.971 1.447 6.006 1.00 72.81 92 ALA A CA 1
ATOM 663 C C . ALA A 1 92 ? -8.854 2.193 7.021 1.00 72.81 92 ALA A C 1
ATOM 665 O O . ALA A 1 92 ? -9.401 1.572 7.934 1.00 72.81 92 ALA A O 1
ATOM 666 N N . ALA A 1 93 ? -9.070 3.501 6.839 1.00 75.19 93 ALA A N 1
ATOM 667 C CA . ALA A 1 93 ? -9.989 4.265 7.677 1.00 75.19 93 ALA A CA 1
ATOM 668 C C . ALA A 1 93 ? -11.432 3.742 7.583 1.00 75.19 93 ALA A C 1
ATOM 670 O O . ALA A 1 93 ? -12.089 3.588 8.615 1.00 75.19 93 ALA A O 1
ATOM 671 N N . ILE A 1 94 ? -11.892 3.388 6.378 1.00 77.62 94 ILE A N 1
ATOM 672 C CA . ILE A 1 94 ? -13.211 2.776 6.155 1.00 77.62 94 ILE A CA 1
ATOM 673 C C . ILE A 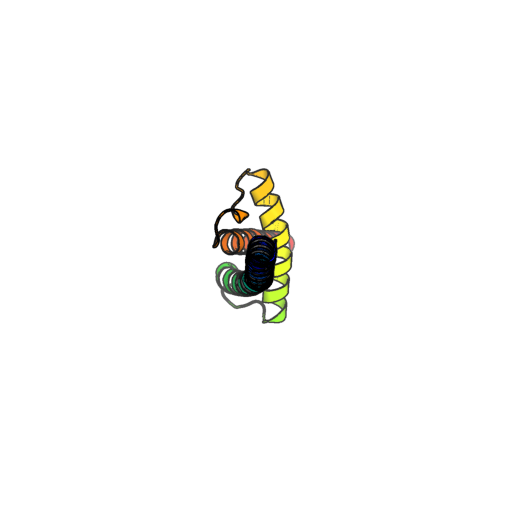1 94 ? -13.310 1.415 6.858 1.00 77.62 94 ILE A C 1
ATOM 675 O O . ILE A 1 94 ? -14.271 1.175 7.586 1.00 77.62 94 ILE A O 1
ATOM 679 N N . VAL A 1 95 ? -12.310 0.540 6.709 1.00 76.38 95 VAL A N 1
ATOM 680 C CA . VAL A 1 95 ? -12.291 -0.792 7.348 1.00 76.38 95 VAL A CA 1
ATOM 681 C C . VAL A 1 95 ? -12.377 -0.682 8.874 1.00 76.38 95 VAL A C 1
ATOM 683 O O . VAL A 1 95 ? -13.142 -1.405 9.519 1.00 76.38 95 VAL A O 1
ATOM 686 N N . ILE A 1 96 ? -11.644 0.259 9.474 1.00 74.56 96 ILE A N 1
ATOM 687 C CA . ILE A 1 96 ? -11.701 0.478 10.924 1.00 74.56 96 ILE A CA 1
ATOM 688 C C . ILE A 1 96 ? -13.074 1.024 11.331 1.00 74.56 96 ILE A C 1
ATOM 690 O O . ILE A 1 96 ? -13.625 0.595 12.345 1.00 74.56 96 ILE A O 1
ATOM 694 N N . TRP A 1 97 ? -13.653 1.929 10.543 1.00 76.88 97 TRP A N 1
ATOM 695 C CA . TRP A 1 97 ? -14.980 2.476 10.813 1.00 76.88 97 TRP A CA 1
ATOM 696 C C . TRP A 1 97 ? -16.066 1.388 10.786 1.00 76.88 97 TRP A C 1
ATOM 698 O O . TRP A 1 97 ? -16.850 1.285 11.728 1.00 76.88 97 TRP A O 1
ATOM 708 N N . VAL A 1 98 ? -16.039 0.503 9.783 1.00 77.56 98 VAL A N 1
ATOM 709 C CA . VAL A 1 98 ? -16.958 -0.645 9.672 1.00 77.56 98 VAL A CA 1
ATOM 710 C C . VAL A 1 98 ? -16.761 -1.639 10.819 1.00 77.56 98 VAL A C 1
ATOM 712 O O . VAL A 1 98 ? -17.733 -2.062 11.440 1.00 77.56 98 VAL A O 1
ATOM 715 N N . SER A 1 99 ? -15.517 -1.980 11.172 1.00 71.62 99 SER A N 1
ATOM 716 C CA . SER A 1 99 ? -15.267 -2.911 12.286 1.00 71.62 99 SER A CA 1
ATOM 717 C C . SER A 1 99 ? -15.747 -2.368 13.640 1.00 71.62 99 SER A C 1
ATOM 719 O O . SER A 1 99 ? -16.198 -3.138 14.488 1.00 71.62 99 SER A O 1
ATOM 721 N N . ARG A 1 100 ? -15.717 -1.041 13.837 1.00 71.31 100 ARG A N 1
ATOM 722 C CA . ARG A 1 100 ? -16.320 -0.376 15.002 1.00 71.31 100 ARG A CA 1
ATOM 723 C C . ARG A 1 100 ? -17.842 -0.370 14.966 1.00 71.31 100 ARG A C 1
ATOM 725 O O . ARG A 1 100 ? -18.444 -0.504 16.025 1.00 71.31 100 ARG A O 1
ATOM 732 N N . ALA A 1 101 ? -18.441 -0.208 13.788 1.00 74.25 101 ALA A N 1
ATOM 733 C CA . ALA A 1 101 ? -19.890 -0.247 13.627 1.00 74.25 101 ALA A CA 1
ATOM 734 C C . ALA A 1 101 ? -20.470 -1.635 13.949 1.00 74.25 101 ALA A C 1
ATOM 736 O O . ALA A 1 101 ? -21.548 -1.708 14.514 1.00 74.25 101 ALA A O 1
ATOM 737 N N . ILE A 1 102 ? -19.738 -2.715 13.649 1.00 75.19 102 ILE A N 1
ATOM 738 C CA . ILE A 1 102 ? -20.159 -4.103 13.928 1.00 75.19 102 ILE A CA 1
ATOM 739 C C . ILE A 1 102 ? -19.936 -4.507 15.398 1.00 75.19 102 ILE A C 1
ATOM 741 O O . ILE A 1 102 ? -20.621 -5.384 15.912 1.00 75.19 102 ILE A O 1
ATOM 745 N N . ARG A 1 103 ? -18.954 -3.908 16.087 1.00 67.06 103 ARG A N 1
ATOM 746 C CA . ARG A 1 103 ? -18.668 -4.191 17.510 1.00 67.06 103 ARG A CA 1
ATOM 747 C C . ARG A 1 103 ? -19.567 -3.437 18.500 1.00 67.06 103 ARG A C 1
ATOM 749 O O . ARG A 1 103 ? -19.393 -3.638 19.701 1.00 67.06 103 ARG A O 1
ATOM 756 N N . ARG A 1 104 ? -20.445 -2.553 18.025 1.00 49.88 104 ARG A N 1
ATOM 757 C CA . ARG A 1 104 ? -21.487 -1.893 18.825 1.00 49.88 104 ARG A CA 1
ATOM 758 C C . ARG A 1 104 ? -22.815 -2.596 18.614 1.00 49.88 104 ARG A C 1
ATOM 760 O O . ARG A 1 104 ? -23.573 -2.640 19.603 1.00 49.88 104 ARG A O 1
#

Secondary structure (DSSP, 8-state):
-HHHHHHHHHHHHHHHHHHHHHHHHHHHHHHHHHHHHHHHHHHHHHSS---HHHHHHHHHHHHHHHHHHHHHTT--GGGSTTHHHHHHHHHHHHHHHHHHHHT-